Protein AF-A0A261GHM6-F1 (afdb_monomer)

Mean predicted aligned error: 4.47 Å

pLDDT: mean 91.45, std 11.81, range [37.19, 97.81]

Solvent-accessible surface area (backbone atoms only — not comparable to full-atom values): 4282 Å² total; per-residue (Å²): 104,72,66,55,51,50,59,53,25,72,77,41,68,40,38,68,67,58,48,27,73,72,68,36,70,90,44,38,71,60,52,51,52,49,47,50,57,32,35,76,72,57,51,32,44,74,49,79,44,80,44,79,78,53,97,92,41,70,51,76,43,60,33,37,27,58,50,68,91,84,81,126

Sequence (72 aa):
MKSEILELLARGAKNEIELAAFFGSETMPLVMHSIEEMMDWGLVSSHGRQIHEGNNVFHWEREYCLRSAAAA

Structure (mmCIF, N/CA/C/O backbone):
data_AF-A0A261GHM6-F1
#
_entry.id   AF-A0A261GHM6-F1
#
loop_
_atom_site.group_PDB
_atom_site.id
_atom_site.type_symbol
_atom_site.label_atom_id
_atom_site.label_alt_id
_atom_site.label_comp_id
_atom_site.label_a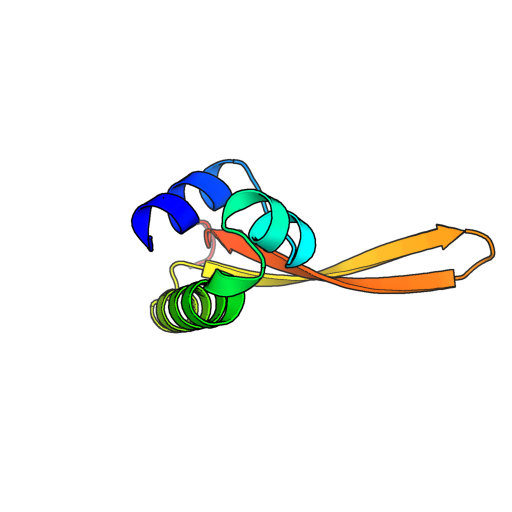sym_id
_atom_site.label_entity_id
_atom_site.label_seq_id
_atom_site.pdbx_PDB_ins_code
_atom_site.Cartn_x
_atom_site.Cartn_y
_atom_site.Cartn_z
_atom_site.occupancy
_atom_site.B_iso_or_equiv
_atom_site.auth_seq_id
_atom_site.auth_comp_id
_atom_site.auth_asym_id
_atom_site.auth_atom_id
_atom_site.pdbx_PDB_model_num
ATOM 1 N N . MET A 1 1 ? -0.634 8.950 10.180 1.00 85.50 1 MET A N 1
ATOM 2 C CA . MET A 1 1 ? 0.087 7.887 9.441 1.00 85.50 1 MET A CA 1
ATOM 3 C C . MET A 1 1 ? -0.777 6.669 9.117 1.00 85.50 1 MET A C 1
ATOM 5 O O . MET A 1 1 ? -1.136 6.541 7.961 1.00 85.50 1 MET A O 1
ATOM 9 N N . LYS A 1 2 ? -1.176 5.793 10.061 1.00 93.62 2 LYS A N 1
ATOM 10 C CA . LYS A 1 2 ? -2.033 4.625 9.724 1.00 93.62 2 LYS A CA 1
ATOM 11 C C . LYS A 1 2 ? -3.333 5.013 8.995 1.00 93.62 2 LYS A C 1
ATOM 13 O O . LYS A 1 2 ? -3.673 4.402 7.991 1.00 93.62 2 LYS A O 1
ATOM 18 N N . SER A 1 3 ? -4.008 6.070 9.451 1.00 94.44 3 SER A N 1
ATOM 19 C CA . SER A 1 3 ? -5.190 6.640 8.786 1.00 94.44 3 SER A CA 1
ATOM 20 C C . SER A 1 3 ? -4.906 7.100 7.353 1.00 94.44 3 SER A C 1
ATOM 22 O O . SER A 1 3 ? -5.643 6.739 6.447 1.00 94.44 3 SER A O 1
ATOM 24 N N . GLU A 1 4 ? -3.809 7.826 7.132 1.00 95.81 4 GLU A N 1
ATOM 25 C CA . GLU A 1 4 ? -3.394 8.291 5.800 1.00 95.81 4 GLU A CA 1
ATOM 26 C C . GLU A 1 4 ? -3.077 7.123 4.857 1.00 95.81 4 GLU A C 1
ATOM 28 O O . GLU A 1 4 ? -3.445 7.161 3.686 1.00 95.81 4 GLU A O 1
ATOM 33 N N . ILE A 1 5 ? -2.431 6.063 5.361 1.00 95.88 5 ILE A N 1
ATOM 34 C CA . ILE A 1 5 ? -2.169 4.848 4.578 1.00 95.88 5 ILE A CA 1
ATOM 35 C C . ILE A 1 5 ? -3.497 4.206 4.166 1.00 95.88 5 ILE A C 1
ATOM 37 O O . ILE A 1 5 ? -3.686 3.893 2.993 1.00 95.88 5 ILE A O 1
ATOM 41 N N . LEU A 1 6 ? -4.444 4.053 5.096 1.00 95.25 6 LEU A N 1
ATOM 42 C CA . LEU A 1 6 ? -5.763 3.493 4.788 1.00 95.25 6 LEU A CA 1
ATOM 43 C C . LEU A 1 6 ? -6.533 4.356 3.779 1.00 95.25 6 LEU A C 1
ATOM 45 O O . LEU A 1 6 ? -7.112 3.815 2.840 1.00 95.25 6 LEU A O 1
ATOM 49 N N . GLU A 1 7 ? -6.509 5.682 3.925 1.00 95.12 7 GLU A N 1
ATOM 50 C CA . GLU A 1 7 ? -7.127 6.618 2.978 1.00 95.12 7 GLU A CA 1
ATOM 51 C C . GLU A 1 7 ? -6.511 6.524 1.579 1.00 95.12 7 GLU A C 1
ATOM 53 O O . GLU A 1 7 ? -7.230 6.594 0.578 1.00 95.12 7 GLU A O 1
ATOM 58 N N . LEU A 1 8 ? -5.192 6.349 1.490 1.00 95.62 8 LEU A N 1
ATOM 59 C CA . LEU A 1 8 ? -4.502 6.162 0.220 1.00 95.62 8 LEU A CA 1
ATOM 60 C C . LEU A 1 8 ? -4.883 4.823 -0.427 1.00 95.62 8 LEU A C 1
ATOM 62 O O . LEU A 1 8 ? -5.221 4.792 -1.612 1.00 95.62 8 LEU A O 1
ATOM 66 N N . LEU A 1 9 ? -4.882 3.733 0.346 1.00 95.44 9 LEU A N 1
ATOM 67 C CA . LEU A 1 9 ? -5.246 2.394 -0.130 1.00 95.44 9 LEU A CA 1
ATOM 68 C C . LEU A 1 9 ? -6.737 2.272 -0.479 1.00 95.44 9 LEU A C 1
ATOM 70 O O . LEU A 1 9 ? -7.101 1.479 -1.348 1.00 95.44 9 LEU A O 1
ATOM 74 N N . ALA A 1 10 ? -7.604 3.092 0.124 1.00 94.25 10 ALA A N 1
ATOM 75 C CA . ALA A 1 10 ? -9.017 3.191 -0.248 1.00 94.25 10 ALA A CA 1
ATOM 76 C C . ALA A 1 10 ? -9.221 3.697 -1.686 1.00 94.25 10 ALA A C 1
ATOM 78 O O . ALA A 1 10 ? -10.252 3.424 -2.297 1.00 94.25 10 ALA A O 1
ATOM 79 N N . ARG A 1 11 ? -8.234 4.405 -2.252 1.00 94.50 11 ARG A N 1
ATOM 80 C CA . ARG A 1 11 ? -8.249 4.885 -3.645 1.00 94.50 11 ARG A CA 1
ATOM 81 C C . ARG A 1 11 ? -7.733 3.842 -4.641 1.00 94.50 11 ARG A C 1
ATOM 83 O O . ARG A 1 11 ? -7.630 4.135 -5.828 1.00 94.50 11 ARG A O 1
ATOM 90 N N . GLY A 1 12 ? -7.380 2.649 -4.168 1.00 93.94 12 GLY A N 1
ATOM 91 C CA . GLY A 1 12 ? -6.862 1.545 -4.969 1.00 93.94 12 GLY A CA 1
ATOM 92 C C . GLY A 1 12 ? -5.505 1.062 -4.474 1.00 93.94 12 GLY A C 1
ATOM 93 O O . GLY A 1 12 ? -4.823 1.760 -3.718 1.00 93.94 12 GLY A O 1
ATOM 94 N N . ALA A 1 13 ? -5.110 -0.122 -4.943 1.00 94.75 13 ALA A N 1
ATOM 95 C CA . ALA A 1 13 ? -3.855 -0.755 -4.561 1.00 94.75 13 ALA A CA 1
ATOM 96 C C . ALA A 1 13 ? -2.641 0.143 -4.853 1.00 94.75 13 ALA A C 1
ATOM 98 O O . ALA A 1 13 ? -2.693 0.983 -5.759 1.00 94.75 13 ALA A O 1
ATOM 99 N N . LYS A 1 14 ? -1.590 0.008 -4.041 1.00 96.25 14 LYS A N 1
ATOM 100 C CA . LYS A 1 14 ? -0.346 0.775 -4.169 1.00 96.25 14 LYS A CA 1
ATOM 101 C C . LYS A 1 14 ? 0.864 -0.136 -4.071 1.00 96.25 14 LYS A C 1
ATOM 103 O O . LYS A 1 14 ? 0.891 -1.006 -3.200 1.00 96.25 14 LYS A O 1
ATOM 108 N N . ASN A 1 15 ? 1.861 0.084 -4.916 1.00 95.56 15 ASN A N 1
ATOM 109 C CA . ASN A 1 15 ? 3.181 -0.524 -4.761 1.00 95.56 15 ASN A CA 1
ATOM 110 C C . ASN A 1 15 ? 4.101 0.347 -3.878 1.00 95.56 15 ASN A C 1
ATOM 112 O O . ASN A 1 15 ? 3.745 1.450 -3.458 1.00 95.56 15 ASN A O 1
ATOM 116 N N . GLU A 1 16 ? 5.303 -0.148 -3.574 1.00 94.62 16 GLU A N 1
ATOM 117 C CA . GLU A 1 16 ? 6.264 0.558 -2.709 1.00 94.62 16 GLU A CA 1
ATOM 118 C C . GLU A 1 16 ? 6.753 1.885 -3.303 1.00 94.62 16 GLU A C 1
ATOM 120 O O . GLU A 1 16 ? 7.012 2.829 -2.559 1.00 94.62 16 GLU A O 1
ATOM 125 N N . ILE A 1 17 ? 6.832 1.984 -4.633 1.00 94.50 17 ILE A N 1
ATOM 126 C CA . ILE A 1 17 ? 7.246 3.205 -5.333 1.00 94.50 17 ILE A CA 1
ATOM 127 C C . ILE A 1 17 ? 6.186 4.295 -5.148 1.00 94.50 17 ILE A C 1
ATOM 129 O O . ILE A 1 17 ? 6.517 5.433 -4.819 1.00 94.50 17 ILE A O 1
ATOM 133 N N . GLU A 1 18 ? 4.908 3.955 -5.310 1.00 95.12 18 GLU A N 1
ATOM 134 C CA . GLU A 1 18 ? 3.792 4.881 -5.105 1.00 95.12 18 GLU A CA 1
ATOM 135 C C . GLU A 1 18 ? 3.671 5.313 -3.638 1.00 95.12 18 GLU A C 1
ATOM 137 O O . GLU A 1 18 ? 3.407 6.484 -3.358 1.00 95.12 18 GLU A O 1
ATOM 142 N N . LEU A 1 19 ? 3.902 4.393 -2.696 1.00 96.12 19 LEU A N 1
ATOM 143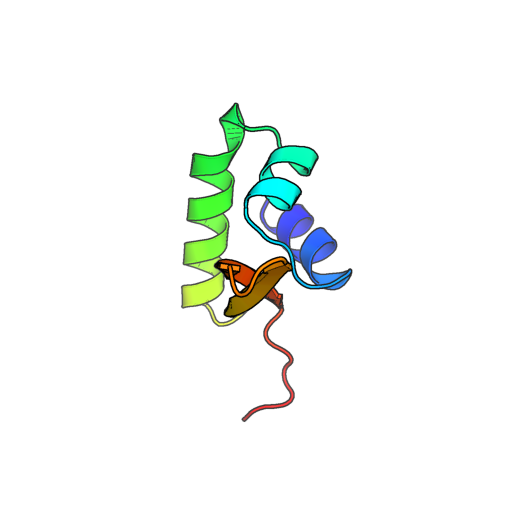 C CA . LEU A 1 19 ? 3.947 4.715 -1.268 1.00 96.12 19 LEU A CA 1
ATOM 144 C C . LEU A 1 19 ? 5.097 5.681 -0.955 1.00 96.12 19 LEU A C 1
ATOM 146 O O . LEU A 1 19 ? 4.878 6.694 -0.290 1.00 96.12 19 LEU A O 1
ATOM 150 N N . ALA A 1 20 ? 6.294 5.422 -1.486 1.00 96.44 20 ALA A N 1
ATOM 151 C CA . ALA A 1 20 ? 7.454 6.289 -1.299 1.00 96.44 20 ALA A CA 1
ATOM 152 C C . ALA A 1 20 ? 7.251 7.672 -1.931 1.00 96.44 20 ALA A C 1
ATOM 154 O O . ALA A 1 20 ? 7.671 8.675 -1.357 1.00 96.44 20 ALA A O 1
ATOM 155 N N . ALA A 1 21 ? 6.571 7.747 -3.079 1.00 96.44 21 ALA A N 1
ATOM 156 C CA . ALA A 1 21 ? 6.223 9.011 -3.720 1.00 96.44 21 ALA A CA 1
ATOM 157 C C . ALA A 1 21 ? 5.247 9.854 -2.878 1.00 96.44 21 ALA A C 1
ATOM 159 O O . ALA A 1 21 ? 5.302 11.081 -2.933 1.00 96.44 21 ALA A O 1
ATOM 160 N N . PHE A 1 22 ? 4.370 9.214 -2.096 1.00 96.19 22 PHE A N 1
ATOM 161 C CA . PHE A 1 22 ? 3.388 9.905 -1.258 1.00 96.19 22 PHE A CA 1
ATOM 162 C C . PHE A 1 22 ? 3.934 10.288 0.126 1.00 96.19 22 PHE A C 1
ATOM 164 O O . PHE A 1 22 ? 3.737 11.415 0.573 1.00 96.19 22 PHE A O 1
ATOM 171 N N . PHE A 1 23 ? 4.616 9.365 0.809 1.00 95.75 23 PHE A N 1
ATOM 172 C CA . PHE A 1 23 ? 5.083 9.551 2.191 1.00 95.75 23 PHE A CA 1
ATOM 173 C C . PHE A 1 23 ? 6.539 10.031 2.299 1.00 95.75 23 PHE A C 1
ATOM 175 O O . PHE A 1 23 ? 6.964 10.487 3.363 1.00 95.75 23 PHE A O 1
ATOM 182 N N . GLY A 1 24 ? 7.303 9.949 1.208 1.00 95.75 24 GLY A N 1
ATOM 183 C CA . GLY A 1 24 ? 8.740 10.206 1.179 1.00 95.75 24 GLY A CA 1
ATOM 184 C C . GLY A 1 24 ? 9.565 8.956 1.496 1.00 95.75 24 GLY A C 1
ATOM 185 O O . GLY A 1 24 ? 9.219 8.155 2.362 1.00 95.75 24 GLY A O 1
ATOM 186 N N . SER A 1 25 ? 10.700 8.797 0.814 1.00 94.06 25 SER A N 1
ATOM 187 C CA . SER A 1 25 ? 11.584 7.632 0.970 1.00 94.06 25 SER A CA 1
ATOM 188 C C . SER A 1 25 ? 12.135 7.471 2.390 1.00 94.06 25 SER A C 1
ATOM 190 O O . SER A 1 25 ? 12.309 6.349 2.857 1.00 94.06 25 SER A O 1
ATOM 192 N N . GLU A 1 26 ? 12.373 8.576 3.098 1.00 96.12 26 GLU A N 1
ATOM 193 C CA . GLU A 1 26 ? 12.918 8.567 4.461 1.00 96.12 26 GLU A CA 1
ATOM 194 C C . GLU A 1 26 ? 11.949 7.963 5.488 1.00 96.12 26 GLU A C 1
ATOM 196 O O . GLU A 1 26 ? 12.381 7.399 6.493 1.00 96.12 26 GLU A O 1
ATOM 201 N N . THR A 1 27 ? 10.638 8.043 5.238 1.00 95.56 27 THR A N 1
ATOM 202 C CA . THR A 1 27 ? 9.606 7.532 6.153 1.00 95.56 27 THR A CA 1
ATOM 203 C C . THR A 1 27 ? 9.171 6.106 5.820 1.00 95.56 27 THR A C 1
ATOM 205 O O . THR A 1 27 ? 8.456 5.486 6.610 1.00 95.56 27 THR A O 1
ATOM 208 N N 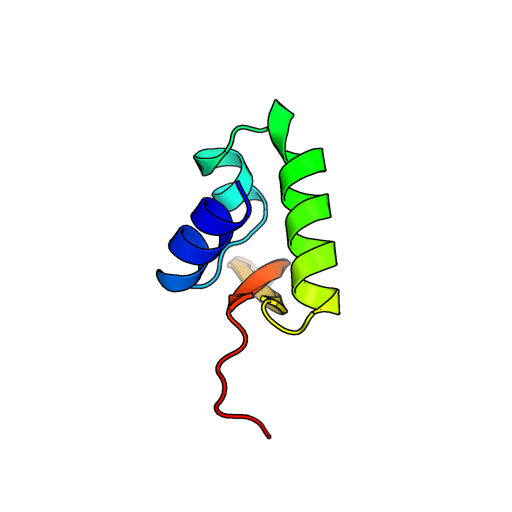. MET A 1 28 ? 9.640 5.546 4.699 1.00 96.44 28 MET A N 1
ATOM 209 C CA . MET A 1 28 ? 9.236 4.220 4.231 1.00 96.44 28 MET A CA 1
ATOM 210 C C . MET A 1 28 ? 9.407 3.102 5.264 1.00 96.44 28 MET A C 1
ATOM 212 O O . MET A 1 28 ? 8.481 2.304 5.380 1.00 96.44 28 MET A O 1
ATOM 216 N N . PRO A 1 29 ? 10.478 3.036 6.081 1.00 97.38 29 PRO A N 1
ATOM 217 C CA . PRO A 1 29 ? 10.566 2.018 7.130 1.00 97.38 29 PRO A CA 1
ATOM 218 C C . PRO A 1 29 ? 9.381 2.050 8.112 1.00 97.38 29 PRO A C 1
ATOM 220 O O . PRO A 1 29 ? 8.867 1.003 8.498 1.00 97.38 29 PRO A O 1
ATOM 223 N N . LEU A 1 30 ? 8.900 3.244 8.475 1.00 97.25 30 LEU A N 1
ATOM 224 C CA . LEU A 1 30 ? 7.749 3.419 9.371 1.00 97.25 30 LEU A CA 1
ATOM 225 C C . LEU A 1 30 ? 6.421 3.103 8.672 1.00 97.25 30 LEU A C 1
ATOM 227 O O . LEU A 1 30 ? 5.513 2.536 9.288 1.00 97.25 30 LEU A O 1
ATOM 231 N N . VAL A 1 31 ? 6.308 3.457 7.388 1.00 97.44 31 VAL A N 1
ATOM 232 C CA . VAL A 1 31 ? 5.143 3.134 6.551 1.00 97.44 31 VAL A CA 1
ATOM 233 C C . VAL A 1 31 ? 5.011 1.622 6.398 1.00 97.44 31 VAL A C 1
ATOM 235 O O .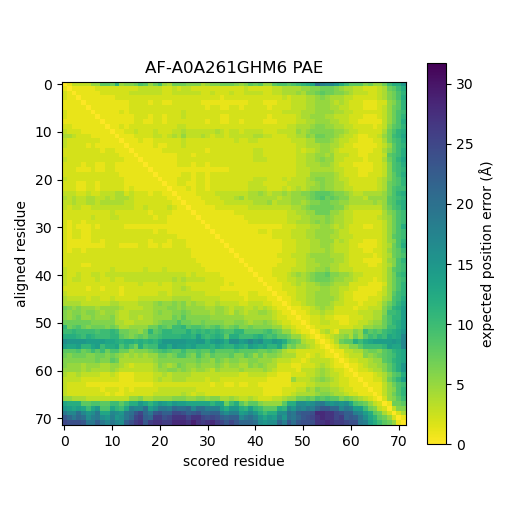 VAL A 1 31 ? 3.936 1.081 6.645 1.00 97.44 31 VAL A O 1
ATOM 238 N N . MET A 1 32 ? 6.106 0.937 6.067 1.00 97.19 32 MET A N 1
ATOM 239 C CA . MET A 1 32 ? 6.139 -0.516 5.908 1.00 97.19 32 MET A CA 1
ATOM 240 C C . MET A 1 32 ? 5.813 -1.232 7.213 1.00 97.19 32 MET A C 1
ATOM 242 O O . MET A 1 32 ? 4.943 -2.097 7.216 1.00 97.19 32 MET A O 1
ATOM 246 N N . HIS A 1 33 ? 6.395 -0.796 8.333 1.00 97.81 33 HIS A N 1
ATOM 247 C CA . HIS A 1 33 ? 6.041 -1.333 9.645 1.00 97.81 33 HIS A CA 1
ATOM 248 C C . HIS A 1 33 ? 4.544 -1.159 9.960 1.00 97.81 33 HIS A C 1
ATOM 250 O O . HIS A 1 33 ? 3.882 -2.088 10.413 1.00 97.81 33 HIS A O 1
ATOM 256 N N . SER A 1 34 ? 3.974 0.010 9.650 1.00 97.75 34 SER A N 1
ATOM 257 C CA . SER A 1 34 ? 2.539 0.254 9.839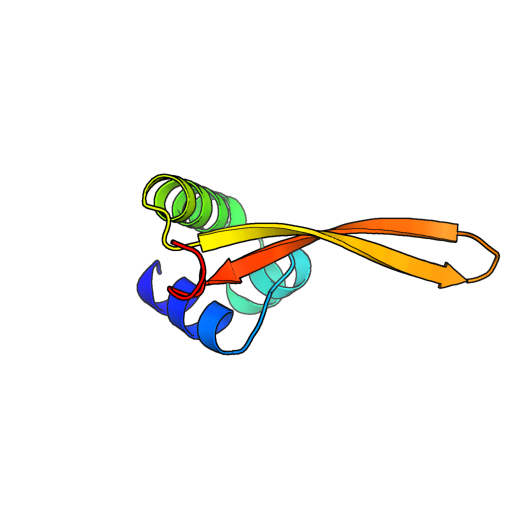 1.00 97.75 34 SER A CA 1
ATOM 258 C C . SER A 1 34 ? 1.670 -0.639 8.947 1.00 97.75 34 SER A C 1
ATOM 260 O O . SER A 1 34 ? 0.599 -1.067 9.374 1.00 97.75 34 SER A O 1
ATOM 262 N N . ILE A 1 35 ? 2.098 -0.900 7.709 1.00 96.75 35 ILE A N 1
ATOM 263 C CA . ILE A 1 35 ? 1.412 -1.804 6.778 1.00 96.75 35 ILE A CA 1
ATOM 264 C C . ILE A 1 35 ? 1.440 -3.238 7.305 1.00 96.75 35 ILE A C 1
ATOM 266 O O . ILE A 1 35 ? 0.396 -3.882 7.301 1.00 96.75 35 ILE A O 1
ATOM 270 N N . GLU A 1 36 ? 2.587 -3.712 7.791 1.00 96.88 36 GLU A N 1
ATOM 271 C CA . GLU A 1 36 ? 2.733 -5.044 8.391 1.00 96.88 36 GLU A CA 1
ATOM 272 C C . GLU A 1 36 ? 1.784 -5.225 9.583 1.00 96.88 36 GLU A C 1
ATOM 274 O O . GLU A 1 36 ? 0.995 -6.166 9.592 1.00 96.88 36 GLU A O 1
ATOM 279 N N . GLU A 1 37 ? 1.739 -4.267 10.517 1.00 97.44 37 GLU A N 1
ATOM 280 C CA . GLU A 1 37 ? 0.787 -4.307 11.639 1.00 97.44 37 GLU A CA 1
ATOM 281 C C . GLU A 1 37 ? -0.679 -4.360 11.164 1.00 97.44 37 GLU A C 1
ATOM 283 O O . GLU A 1 37 ? -1.509 -5.083 11.717 1.00 97.44 37 GLU A O 1
ATOM 288 N N . MET A 1 38 ? -1.027 -3.605 10.116 1.00 96.25 38 MET A N 1
ATOM 289 C CA . MET A 1 38 ? -2.384 -3.612 9.556 1.00 96.25 38 MET A CA 1
ATOM 290 C C . MET A 1 38 ? -2.704 -4.894 8.776 1.00 96.25 38 MET A C 1
ATOM 292 O O . MET A 1 38 ? -3.877 -5.265 8.680 1.00 96.25 38 MET A O 1
ATOM 296 N N . MET A 1 39 ? -1.697 -5.573 8.226 1.00 95.56 39 MET A N 1
ATOM 297 C CA . MET A 1 39 ? -1.848 -6.902 7.636 1.00 95.56 39 MET A CA 1
ATOM 298 C C . MET A 1 39 ? -2.105 -7.955 8.715 1.00 95.56 39 MET A C 1
ATOM 300 O O . MET A 1 39 ? -3.003 -8.780 8.540 1.00 95.56 39 MET A O 1
ATOM 304 N N . ASP A 1 40 ? -1.406 -7.875 9.848 1.00 96.44 40 ASP A N 1
ATOM 305 C CA . ASP A 1 40 ? -1.623 -8.759 10.999 1.00 96.44 40 ASP A CA 1
ATOM 306 C C . ASP A 1 40 ? -3.035 -8.602 11.586 1.00 96.44 40 ASP A C 1
ATOM 308 O O . ASP A 1 40 ? -3.661 -9.577 12.001 1.00 96.44 40 ASP A O 1
ATOM 312 N N . TRP A 1 41 ? -3.589 -7.386 11.557 1.00 95.00 41 TRP A N 1
ATOM 313 C CA . TRP A 1 41 ? -4.988 -7.125 11.928 1.00 95.00 41 TRP A CA 1
ATOM 314 C C . TRP A 1 41 ? -6.003 -7.485 10.838 1.00 95.00 41 TRP A C 1
ATOM 316 O O . TRP A 1 41 ? -7.209 -7.349 11.046 1.00 95.00 41 TRP A O 1
ATOM 326 N N . GLY A 1 42 ? -5.543 -7.922 9.666 1.00 94.62 42 GLY A N 1
ATOM 327 C CA . GLY A 1 42 ? -6.399 -8.281 8.540 1.00 94.62 42 GLY A CA 1
ATOM 328 C C . GLY A 1 42 ? -7.086 -7.095 7.857 1.00 94.62 42 GLY A C 1
ATOM 329 O O . GLY A 1 42 ? -8.051 -7.305 7.126 1.00 94.62 42 GLY A O 1
ATOM 330 N N . LEU A 1 43 ? -6.618 -5.862 8.069 1.00 95.31 43 LEU A N 1
ATOM 331 C CA . LEU A 1 43 ? -7.147 -4.661 7.408 1.00 95.31 43 LEU A CA 1
ATOM 332 C C . LEU A 1 43 ? -6.562 -4.477 6.005 1.00 95.31 43 LEU A C 1
ATOM 334 O O . LEU A 1 43 ? -7.243 -4.017 5.087 1.00 95.31 43 LEU A O 1
ATOM 338 N N . VAL A 1 44 ? -5.292 -4.839 5.842 1.00 96.25 44 VAL A N 1
ATOM 339 C CA . VAL A 1 44 ? -4.547 -4.738 4.586 1.00 96.25 44 VAL A CA 1
ATOM 340 C C . VAL A 1 44 ? -4.173 -6.139 4.114 1.00 96.25 44 VAL A C 1
ATOM 342 O O . VAL A 1 44 ? -3.948 -7.052 4.905 1.00 96.25 44 VAL A O 1
ATOM 345 N N . SER A 1 45 ? -4.110 -6.324 2.803 1.00 95.94 45 SER A N 1
ATOM 346 C CA . SER A 1 45 ? -3.538 -7.510 2.174 1.00 95.94 45 SER A CA 1
ATOM 347 C C . SER A 1 45 ? -2.515 -7.104 1.128 1.00 95.94 45 SER A C 1
ATOM 349 O O . SER A 1 45 ? -2.623 -6.029 0.539 1.00 95.94 45 SER A O 1
ATOM 351 N N . SER A 1 46 ? -1.550 -7.982 0.873 1.00 94.94 46 SER A N 1
ATOM 352 C CA . SER A 1 46 ? -0.617 -7.835 -0.237 1.00 94.94 46 SER A CA 1
ATOM 353 C C . SER A 1 46 ? -0.836 -8.926 -1.279 1.00 94.94 46 SER A C 1
ATOM 355 O O . SER A 1 46 ? -1.255 -10.041 -0.962 1.00 94.94 46 SER A O 1
ATOM 357 N N . HIS A 1 47 ? -0.575 -8.596 -2.538 1.00 92.75 47 HIS A N 1
ATOM 358 C CA . HIS A 1 47 ? -0.572 -9.552 -3.638 1.00 92.75 47 HIS A CA 1
ATOM 359 C C . HIS A 1 47 ? 0.541 -9.216 -4.629 1.00 92.75 47 HIS A C 1
ATOM 361 O O . HIS A 1 47 ? 1.006 -8.081 -4.713 1.00 9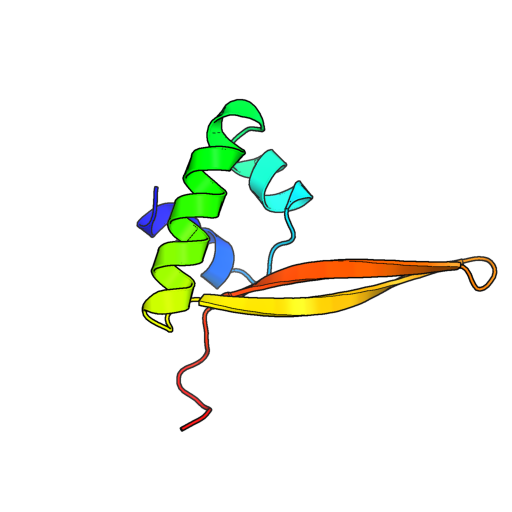2.75 47 HIS A O 1
ATOM 367 N N . GLY A 1 48 ? 1.008 -10.237 -5.344 1.00 92.75 48 GLY A N 1
ATOM 368 C CA . GLY A 1 48 ? 1.963 -10.064 -6.429 1.00 92.75 48 GLY A CA 1
ATOM 369 C C . GLY A 1 48 ? 1.228 -9.720 -7.718 1.00 92.75 48 GLY A C 1
ATOM 370 O O . GLY A 1 48 ? 0.321 -10.451 -8.120 1.00 92.75 48 GLY A O 1
ATOM 371 N N . ARG A 1 49 ? 1.639 -8.646 -8.383 1.00 90.00 49 ARG A N 1
ATOM 372 C CA . ARG A 1 49 ? 1.200 -8.293 -9.729 1.00 90.00 49 ARG A CA 1
ATOM 373 C C . ARG A 1 49 ? 2.353 -8.497 -10.700 1.00 90.00 49 ARG A C 1
A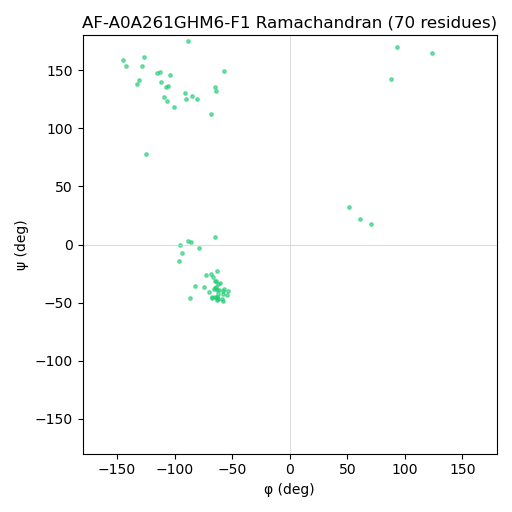TOM 375 O O . ARG A 1 49 ? 3.445 -7.976 -10.495 1.00 90.00 49 ARG A O 1
ATOM 382 N N . GLN A 1 50 ? 2.102 -9.250 -11.764 1.00 93.00 50 GLN A N 1
ATOM 383 C CA . GLN A 1 50 ? 3.056 -9.381 -12.856 1.00 93.00 50 GLN A CA 1
ATOM 384 C C . GLN A 1 50 ? 2.935 -8.164 -13.773 1.00 93.00 50 GLN A C 1
ATOM 386 O O . GLN A 1 50 ? 1.849 -7.861 -14.274 1.00 93.00 50 GLN A O 1
ATOM 391 N N . ILE A 1 51 ? 4.048 -7.481 -14.001 1.00 90.81 51 ILE A N 1
ATOM 392 C CA . ILE A 1 51 ? 4.154 -6.361 -14.928 1.00 90.81 51 ILE A CA 1
ATOM 393 C C . ILE A 1 51 ? 4.935 -6.836 -16.154 1.00 90.81 51 ILE A C 1
ATOM 395 O O . ILE A 1 51 ? 5.928 -7.553 -16.036 1.00 90.81 51 ILE A O 1
ATOM 399 N N . HIS A 1 52 ? 4.449 -6.481 -17.342 1.00 92.69 52 HIS A N 1
ATOM 400 C CA . HIS A 1 52 ? 5.099 -6.802 -18.610 1.00 92.69 52 HIS A CA 1
ATOM 401 C C . HIS A 1 52 ? 5.866 -5.576 -19.110 1.00 92.69 52 HIS A C 1
ATOM 403 O O . HIS A 1 52 ? 5.257 -4.544 -19.392 1.00 92.69 52 HIS A O 1
ATOM 409 N N . GLU A 1 53 ? 7.186 -5.700 -19.243 1.00 90.19 53 GLU A N 1
ATOM 410 C CA . GLU A 1 53 ? 8.082 -4.608 -19.658 1.00 90.19 53 GLU A CA 1
ATOM 411 C C . GLU A 1 53 ? 8.375 -4.615 -21.172 1.00 90.19 53 GLU A C 1
ATOM 413 O O . GLU A 1 53 ? 9.082 -3.751 -21.689 1.00 90.19 53 GLU A O 1
ATOM 418 N N . GLY A 1 54 ? 7.808 -5.577 -21.909 1.00 88.50 54 GLY A N 1
ATOM 419 C CA . GLY A 1 54 ? 8.085 -5.807 -23.328 1.00 88.50 54 GLY A CA 1
ATOM 420 C C . GLY A 1 54 ? 9.196 -6.837 -23.556 1.00 88.50 54 GLY A C 1
ATOM 421 O O . GLY A 1 54 ? 9.863 -7.275 -22.626 1.00 88.50 54 GLY A O 1
ATOM 422 N N . ASN A 1 55 ? 9.382 -7.276 -24.806 1.00 89.62 55 ASN A N 1
ATOM 423 C CA . ASN A 1 55 ? 10.393 -8.277 -25.195 1.00 89.62 55 ASN A CA 1
ATOM 424 C C . ASN A 1 55 ? 10.372 -9.585 -24.370 1.00 89.62 55 ASN A C 1
ATOM 426 O O . ASN A 1 55 ? 11.415 -10.204 -24.172 1.00 89.62 55 ASN A O 1
ATOM 430 N N . ASN A 1 56 ? 9.192 -10.023 -23.909 1.00 87.81 56 ASN A N 1
ATOM 431 C CA . ASN A 1 56 ? 9.018 -11.172 -23.005 1.00 87.81 56 ASN A CA 1
ATOM 432 C C . ASN A 1 56 ? 9.711 -11.013 -21.636 1.00 87.81 56 ASN A C 1
ATOM 434 O O . ASN A 1 56 ? 9.995 -12.010 -20.971 1.00 87.81 56 ASN A O 1
ATOM 438 N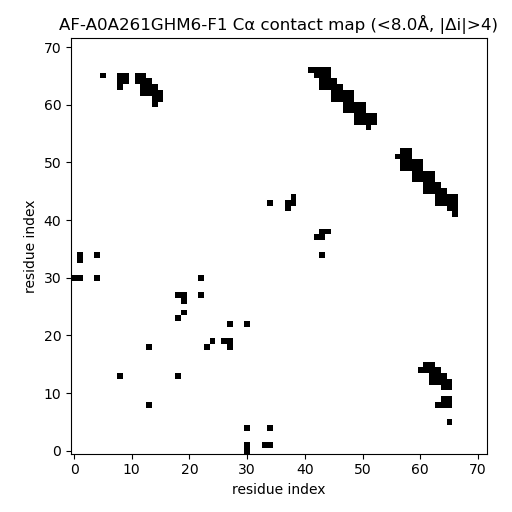 N . VAL A 1 57 ? 9.983 -9.777 -21.210 1.00 91.88 57 VAL A N 1
ATOM 439 C CA . VAL A 1 57 ? 10.491 -9.460 -19.875 1.00 91.88 57 VAL A CA 1
ATOM 440 C C . VAL A 1 57 ? 9.311 -9.190 -18.949 1.00 91.88 57 VAL A C 1
ATOM 442 O O . VAL A 1 57 ? 8.393 -8.431 -19.275 1.00 91.88 57 VAL A O 1
ATOM 445 N N . PHE A 1 58 ? 9.341 -9.844 -17.792 1.00 90.50 58 PHE A N 1
ATOM 446 C CA . PHE A 1 58 ? 8.343 -9.699 -16.746 1.00 90.50 58 PHE A CA 1
ATOM 447 C C . PHE A 1 58 ? 9.041 -9.473 -15.417 1.00 90.50 58 PHE A C 1
ATOM 449 O O . PHE A 1 58 ? 10.023 -10.155 -15.110 1.00 90.50 58 PHE A O 1
ATOM 456 N N . HIS A 1 59 ? 8.466 -8.613 -14.589 1.00 92.00 59 HIS A N 1
ATOM 457 C CA . HIS A 1 59 ? 8.804 -8.536 -13.177 1.00 92.00 59 HIS A CA 1
ATOM 458 C C . HIS A 1 59 ? 7.552 -8.646 -12.321 1.00 92.00 59 HIS A C 1
ATOM 460 O O . HIS A 1 59 ? 6.422 -8.493 -12.787 1.00 92.00 59 HIS A O 1
ATOM 466 N N . TRP A 1 60 ? 7.767 -8.979 -11.056 1.00 91.06 60 TRP A N 1
ATOM 467 C CA . TRP A 1 60 ? 6.708 -9.058 -10.067 1.00 91.06 60 TRP A CA 1
ATOM 468 C C . TRP A 1 60 ? 6.828 -7.868 -9.134 1.00 91.06 60 TRP A C 1
ATOM 470 O O . TRP A 1 60 ? 7.866 -7.676 -8.504 1.00 91.06 60 TRP A O 1
ATOM 480 N N . GLU A 1 61 ? 5.754 -7.099 -9.028 1.00 92.94 61 GLU A N 1
ATOM 481 C CA . GLU A 1 61 ? 5.616 -6.052 -8.027 1.00 92.94 61 GLU A CA 1
ATOM 482 C C . GLU A 1 61 ? 4.692 -6.524 -6.917 1.00 92.94 61 GLU A C 1
ATOM 484 O O . GLU A 1 61 ? 3.732 -7.264 -7.144 1.00 92.94 61 GLU A O 1
ATOM 489 N N . ARG A 1 62 ? 4.986 -6.092 -5.695 1.00 93.75 62 ARG A N 1
ATOM 490 C CA . ARG A 1 62 ? 4.079 -6.275 -4.572 1.00 93.75 62 ARG A CA 1
ATOM 491 C C . ARG A 1 62 ? 3.161 -5.064 -4.490 1.00 93.75 62 ARG A C 1
ATOM 493 O O . ARG A 1 62 ? 3.635 -3.937 -4.381 1.00 93.75 62 ARG A O 1
ATOM 500 N N . GLU A 1 63 ? 1.862 -5.322 -4.491 1.00 95.88 63 GLU A N 1
ATOM 501 C CA . GLU A 1 63 ? 0.834 -4.311 -4.278 1.00 95.88 63 GLU A CA 1
ATOM 502 C C . GLU A 1 63 ? 0.132 -4.547 -2.940 1.00 95.88 63 GLU A C 1
ATOM 504 O O . GLU A 1 63 ? -0.166 -5.684 -2.564 1.00 95.88 63 GLU A O 1
ATOM 509 N N . TYR A 1 64 ? -0.143 -3.458 -2.227 1.00 96.25 64 TYR A N 1
ATOM 510 C CA . TYR A 1 64 ? -0.885 -3.428 -0.972 1.00 96.25 64 TYR A CA 1
ATOM 511 C C . TYR A 1 64 ? -2.276 -2.860 -1.234 1.00 96.25 64 TYR A C 1
ATOM 513 O O . TYR A 1 64 ? -2.420 -1.874 -1.954 1.00 96.25 64 TYR A O 1
ATOM 521 N N . CYS A 1 65 ? -3.310 -3.465 -0.662 1.00 95.88 65 CYS A N 1
ATOM 522 C CA . CYS A 1 65 ? -4.692 -3.016 -0.809 1.00 95.88 65 CYS A CA 1
ATOM 523 C C . CYS A 1 65 ? -5.490 -3.249 0.474 1.00 95.88 65 CYS A C 1
ATOM 525 O O . CYS A 1 65 ? -5.129 -4.085 1.306 1.00 95.88 65 CYS A O 1
ATOM 527 N N . LEU A 1 66 ? -6.596 -2.519 0.631 1.00 95.50 66 LEU A N 1
ATOM 528 C CA . LEU A 1 66 ? -7.547 -2.808 1.700 1.00 95.50 66 LEU A CA 1
ATOM 529 C C . LEU A 1 66 ? -8.160 -4.188 1.473 1.00 95.50 66 LEU A C 1
ATOM 531 O O . LEU A 1 66 ? -8.631 -4.493 0.372 1.00 95.50 66 LEU A O 1
ATOM 535 N N . ARG A 1 67 ? -8.199 -5.011 2.520 1.00 90.69 67 ARG A N 1
ATOM 536 C CA . ARG A 1 67 ? -8.927 -6.274 2.465 1.00 90.69 67 ARG A CA 1
ATOM 537 C C . ARG A 1 67 ? -10.418 -5.943 2.386 1.00 90.69 67 ARG A C 1
ATOM 539 O O . ARG A 1 67 ? -10.998 -5.413 3.330 1.00 90.69 67 ARG A O 1
ATOM 546 N N . SER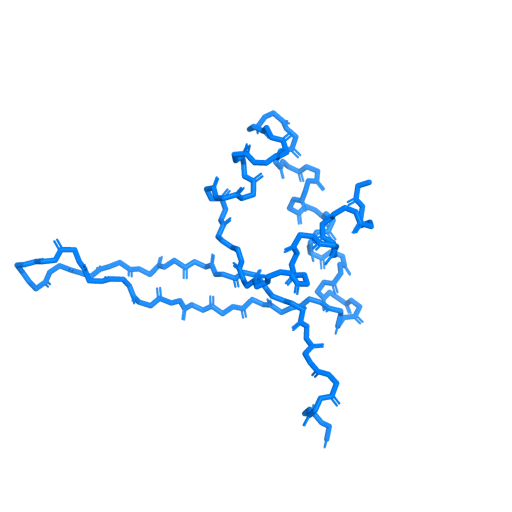 A 1 68 ? -11.053 -6.231 1.249 1.00 72.56 68 SER A N 1
ATOM 547 C CA . SER A 1 68 ? -12.505 -6.077 1.138 1.00 72.56 68 SER A CA 1
ATOM 548 C C . SER A 1 68 ? -13.179 -7.070 2.085 1.00 72.56 68 SER A C 1
ATOM 550 O O . SER A 1 68 ? -12.812 -8.246 2.089 1.00 72.56 68 SER A O 1
ATOM 552 N N . ALA A 1 69 ? -14.192 -6.638 2.833 1.00 57.19 69 ALA A N 1
ATOM 553 C CA . ALA A 1 69 ? -14.954 -7.495 3.747 1.00 57.19 69 ALA A CA 1
ATOM 554 C C . ALA A 1 69 ? -15.761 -8.617 3.045 1.00 57.19 69 ALA A C 1
ATOM 556 O O . ALA A 1 69 ? -16.541 -9.306 3.691 1.00 57.19 69 ALA A O 1
ATOM 557 N N . ALA A 1 70 ? -15.609 -8.795 1.729 1.00 45.53 70 ALA A N 1
ATOM 558 C CA . ALA A 1 70 ? -16.425 -9.677 0.898 1.00 45.53 70 ALA A CA 1
ATOM 559 C C . ALA A 1 70 ? -15.930 -11.136 0.810 1.00 45.53 70 ALA A C 1
ATOM 561 O O . ALA A 1 70 ? -16.527 -11.925 0.084 1.00 45.53 70 ALA A O 1
ATOM 562 N N . ALA A 1 71 ? -14.860 -11.509 1.516 1.00 42.44 71 ALA A N 1
ATOM 563 C CA . ALA A 1 71 ? -14.342 -12.878 1.522 1.00 42.44 71 ALA A CA 1
ATOM 564 C C . ALA A 1 71 ? -14.255 -13.412 2.959 1.00 42.44 71 ALA A C 1
ATOM 566 O O . ALA A 1 71 ? -13.180 -13.424 3.562 1.00 42.44 71 ALA A O 1
ATOM 567 N N . ALA A 1 72 ? -15.410 -13.803 3.499 1.00 37.19 72 ALA A N 1
ATOM 568 C CA . ALA A 1 72 ? -15.556 -14.628 4.696 1.00 37.19 72 ALA A CA 1
ATOM 569 C C . ALA A 1 72 ? -16.356 -15.882 4.331 1.00 37.19 72 ALA A C 1
ATOM 571 O O . ALA A 1 72 ? -17.321 -15.737 3.544 1.00 37.19 72 ALA A O 1
#

Nearest PDB structures (foldseek):
  5gpy-assembly1_A  TM=7.307E-01  e=2.631E-02  Homo sapiens
  7o75-assembly1_W  TM=7.962E-01  e=5.738E-02  Saccharomyces cerevisiae S288C
  7o4l-assembly1_W  TM=7.963E-01  e=9.649E-02  Saccharomyces cerevisiae S288C
  8cll-assembly1_F  TM=6.770E-01  e=1.335E-01  Homo sapiens
  8clj-assembly1_A  TM=6.553E-01  e=1.385E+00  Homo sapiens

Foldseek 3Di:
DLVVLQVVQVVDKDFLVRVCVVPNPVCSVVVVVSLVVCVVVVQKDKDWDWDDPDPPDIDITIIMHGRPPPPD

Secondary structure (DSSP, 8-state):
-HHHHHHHHTTS-EEHHHHHHHH-GGGHHHHHHHHHHHHHTTSEEEEEEEEEEETTEEEEEEEEEE--TT--

Radius of gyration: 13.22 Å; Cα contacts (8 Å, |Δi|>4): 80; chains: 1; bounding box: 29×25×37 Å